Protein AF-A0A930NJI9-F1 (afdb_monomer)

Mean predicted aligned error: 5.61 Å

Radius of gyration: 16.98 Å; Cα contacts (8 Å, |Δi|>4): 362; chains: 1; bounding box: 61×33×39 Å

pLDDT: mean 91.25, std 14.35, range [34.34, 98.75]

Solvent-accessible surface area (backbone atoms only — not comparable to full-atom values): 9474 Å² total; per-residue (Å²): 140,80,85,82,74,79,74,77,81,65,82,70,75,70,36,72,40,97,66,82,83,39,71,56,82,71,53,63,62,61,70,22,44,32,29,73,63,14,30,43,39,19,33,44,34,50,68,69,49,49,52,44,23,66,75,67,59,35,76,78,56,46,80,50,44,63,36,28,40,41,62,73,60,30,66,77,47,66,26,41,32,33,41,34,36,23,42,74,61,51,70,58,59,40,53,77,41,31,25,28,79,70,55,67,66,50,39,74,48,74,41,89,59,52,38,60,90,77,47,89,76,68,52,36,50,61,18,19,38,41,35,82,43,67,34,86,90,76,71,44,76,50,65,27,47,23,19,6,58,25,47,30,36,50,55,50,40,74,32,53,64,36,32,26,79,74,49,79,41,83,129

Secondary structure (DSSP, 8-state):
---------------B-SS----SEEEEETTEEEETTEEEEEEEE-HHHHHHHHHHSSPPP-SS-EEBS-HHHHTTSSEEEEEEEEPTTHHHHHHHTEEE-S-HHHHHHH----BGGGS-S-HHHH-EEEEEEE-TTT--EEEEEE-TTSHHHHHHHHHEEEEEEEEEE--

Foldseek 3Di:
DDDPDDPPPDPPDFLEDADDDQAAWDDDQFLWTHGPQAIKKKAFDAPVQVVVCRVPVAGAFDQFAKIDSDQLQRLVDAHWMKMFGFHPCLLVVQLVQEAECPDVSCCVRRNDHHHPVVDDDRCLAGHWYWYWDARPVPRDITTMTTNRGHDSSVSRSVGGNHMYGPDGGDD

Nearest PDB structures (foldseek):
  7rt7-assembly6_K  TM=8.481E-01  e=5.005E-14  Pseudomonas aeruginosa UCBPP-PA14
  7rt7-assembly5_I  TM=8.266E-01  e=6.887E-14  Pseudomonas aeruginosa UCBPP-PA14
  4g0b-assembly2_B  TM=3.538E-01  e=9.636E+00  Coffea canephora

Sequence (171 aa):
MDLWRGGNIANKASKLVDNLDLGQFVNKIGDYEVYENGEVFYRTMSKEHYEELLKTGRMIGTGETTTSPTRAFSESYEGYLVQFKMKRGTIDELKLIGVTDGNPLVKRLFGKMPMNSEVAGNWSKSKARFKVETLRTTNSKQVNIALGQGEALNIFNNNIIEYQLIKIIKK

Structure (mmCIF, N/CA/C/O backbone):
data_AF-A0A930NJI9-F1
#
_entry.id   AF-A0A930NJI9-F1
#
loop_
_atom_site.group_PDB
_atom_site.id
_atom_site.type_symbol
_atom_site.label_atom_id
_atom_site.label_alt_id
_atom_site.label_comp_id
_atom_site.label_asym_id
_atom_site.label_entity_id
_atom_site.label_seq_id
_atom_site.pdbx_PDB_ins_code
_atom_site.Cartn_x
_atom_site.Cartn_y
_atom_site.Cartn_z
_atom_site.occupancy
_atom_site.B_iso_or_equiv
_atom_site.auth_seq_id
_atom_site.auth_comp_id
_atom_site.auth_asym_id
_atom_site.auth_atom_id
_atom_site.pdbx_PDB_model_num
ATOM 1 N N . MET A 1 1 ? -43.723 14.216 -18.157 1.00 39.09 1 MET A N 1
ATOM 2 C CA . MET A 1 1 ? -42.640 13.551 -18.909 1.00 39.09 1 MET A CA 1
ATOM 3 C C . MET A 1 1 ? -41.458 14.506 -18.826 1.00 39.09 1 MET A C 1
ATOM 5 O O . MET A 1 1 ? -41.599 15.613 -19.310 1.00 39.09 1 MET A O 1
ATOM 9 N N . ASP A 1 2 ? -40.382 14.285 -18.078 1.00 38.66 2 ASP A N 1
ATOM 10 C CA . ASP A 1 2 ? -39.854 13.067 -17.476 1.00 38.66 2 ASP A CA 1
ATOM 11 C C . ASP A 1 2 ? -39.237 13.338 -16.099 1.00 38.66 2 ASP A C 1
ATOM 13 O O . ASP A 1 2 ? -38.558 14.337 -15.869 1.00 38.66 2 ASP A O 1
ATOM 17 N N . LEU A 1 3 ? -39.499 12.398 -15.193 1.00 38.53 3 LEU A N 1
ATOM 18 C CA . LEU A 1 3 ? -38.896 12.256 -13.875 1.00 38.53 3 LEU A CA 1
ATOM 19 C C . LEU A 1 3 ? -37.432 11.835 -14.049 1.00 38.53 3 LEU A C 1
ATOM 21 O O . LEU A 1 3 ? -37.159 10.671 -14.352 1.00 38.53 3 LEU A O 1
ATOM 25 N N . TRP A 1 4 ? -36.481 12.746 -13.829 1.00 40.41 4 TRP A N 1
ATOM 26 C CA . TRP A 1 4 ? -35.085 12.339 -13.681 1.00 40.41 4 TRP A CA 1
ATOM 27 C C . TRP A 1 4 ? -34.892 11.720 -12.299 1.00 40.41 4 TRP A C 1
ATOM 29 O O . TRP A 1 4 ? -34.968 12.372 -11.258 1.00 40.41 4 TRP A O 1
ATOM 39 N N . ARG A 1 5 ? -34.737 10.399 -12.337 1.00 40.62 5 ARG A N 1
ATOM 40 C CA . ARG A 1 5 ? -34.603 9.485 -11.212 1.00 40.62 5 ARG A CA 1
ATOM 41 C C . ARG A 1 5 ? -33.431 9.913 -10.338 1.00 40.62 5 ARG A C 1
ATOM 43 O O . ARG A 1 5 ? -32.281 9.845 -10.765 1.00 40.62 5 ARG A O 1
ATOM 50 N N . GLY A 1 6 ? -33.739 10.275 -9.094 1.00 37.38 6 GLY A N 1
ATOM 51 C CA . GLY A 1 6 ? -32.783 10.209 -8.000 1.00 37.38 6 GLY A CA 1
ATOM 52 C C . GLY A 1 6 ? -32.188 8.807 -7.976 1.00 37.38 6 GLY A C 1
ATOM 53 O O . GLY A 1 6 ? -32.856 7.839 -7.611 1.00 37.38 6 GLY A O 1
ATOM 54 N N . GLY A 1 7 ? -30.947 8.688 -8.443 1.00 34.34 7 GLY A N 1
ATOM 55 C CA . GLY A 1 7 ? -30.157 7.491 -8.240 1.00 34.34 7 GLY A CA 1
ATOM 56 C C . GLY A 1 7 ? -29.985 7.334 -6.741 1.00 34.34 7 GLY A C 1
ATOM 57 O O . GLY A 1 7 ? -29.301 8.142 -6.118 1.00 34.34 7 GLY A O 1
ATOM 58 N N . ASN A 1 8 ? -30.656 6.333 -6.174 1.00 39.03 8 ASN A N 1
ATOM 59 C CA . ASN A 1 8 ? -30.438 5.868 -4.816 1.00 39.03 8 ASN A CA 1
ATOM 60 C C . ASN A 1 8 ? -28.928 5.785 -4.568 1.00 39.03 8 ASN A C 1
ATOM 62 O O . ASN A 1 8 ? -28.265 4.874 -5.067 1.00 39.03 8 ASN A O 1
ATOM 66 N N . ILE A 1 9 ? -28.391 6.720 -3.782 1.00 49.69 9 ILE A N 1
ATOM 67 C CA . ILE A 1 9 ? -27.126 6.524 -3.082 1.00 49.69 9 ILE A CA 1
ATOM 68 C C . ILE A 1 9 ? -27.460 5.484 -2.019 1.00 49.69 9 ILE A C 1
ATOM 70 O O . ILE A 1 9 ? -27.776 5.802 -0.877 1.00 49.69 9 ILE A O 1
ATOM 74 N N . ALA A 1 10 ? -27.523 4.225 -2.453 1.00 44.25 10 ALA A N 1
ATOM 75 C CA . ALA A 1 10 ? -27.604 3.092 -1.563 1.00 44.25 10 ALA A CA 1
ATOM 76 C C . ALA A 1 10 ? -26.487 3.279 -0.538 1.00 44.25 10 ALA A C 1
ATOM 78 O O . ALA A 1 10 ? -25.342 3.502 -0.938 1.00 44.25 10 ALA A O 1
ATOM 79 N N . ASN A 1 11 ? -26.844 3.246 0.748 1.00 46.09 11 ASN A N 1
ATOM 80 C CA . ASN A 1 11 ? -25.919 3.159 1.872 1.00 46.09 11 ASN A CA 1
ATOM 81 C C . ASN A 1 11 ? -24.818 2.158 1.514 1.00 46.09 11 ASN A C 1
ATOM 83 O O . ASN A 1 11 ? -25.005 0.947 1.637 1.00 46.09 11 ASN A O 1
ATOM 87 N N . LYS A 1 12 ? -23.683 2.649 1.009 1.00 56.94 12 LYS A N 1
ATOM 88 C CA . LYS A 1 12 ? -22.513 1.811 0.805 1.00 56.94 12 LYS A CA 1
ATOM 89 C C . LYS A 1 12 ? -22.075 1.479 2.216 1.00 56.94 12 LYS A C 1
ATOM 91 O O . LYS A 1 12 ? -21.663 2.379 2.945 1.00 56.94 12 LYS A O 1
ATOM 96 N N . ALA A 1 13 ? -22.270 0.225 2.613 1.00 70.38 13 ALA A N 1
ATOM 97 C CA . ALA A 1 13 ? -21.823 -0.250 3.907 1.00 70.38 13 ALA A CA 1
ATOM 98 C C . ALA A 1 13 ? -20.367 0.190 4.101 1.00 70.38 13 ALA A C 1
ATOM 100 O O . ALA A 1 13 ? -19.550 0.082 3.177 1.00 70.38 13 ALA A O 1
ATOM 101 N N . SER A 1 14 ? -20.089 0.765 5.269 1.00 85.50 14 SER A N 1
ATOM 102 C CA . SER A 1 14 ? -18.738 1.172 5.629 1.00 85.50 14 SER A CA 1
ATOM 103 C C . SER A 1 14 ? -17.798 -0.016 5.446 1.00 85.50 14 SER A C 1
ATOM 105 O O . SER A 1 14 ? -18.130 -1.136 5.824 1.00 85.50 14 SER A O 1
ATOM 107 N N . LYS A 1 15 ? -16.625 0.234 4.866 1.00 94.00 15 LYS A N 1
ATOM 108 C CA . LYS A 1 15 ? -15.556 -0.766 4.762 1.00 94.00 15 LYS A CA 1
ATOM 109 C C . LYS A 1 15 ? -14.683 -0.810 6.024 1.00 94.00 15 LYS A C 1
ATOM 111 O O . LYS A 1 15 ? -13.731 -1.584 6.067 1.00 94.00 15 LYS A O 1
ATOM 116 N N . LEU A 1 16 ? -14.969 0.040 7.017 1.00 96.81 16 LEU A N 1
ATOM 117 C CA . LEU A 1 16 ? -14.301 0.019 8.315 1.00 96.81 16 LEU A CA 1
ATOM 118 C C . LEU A 1 16 ? -14.776 -1.190 9.124 1.00 96.81 16 LEU A C 1
ATOM 120 O O . LEU A 1 16 ? -15.978 -1.360 9.317 1.00 96.81 16 LEU A O 1
ATOM 124 N N . VAL A 1 17 ? -13.828 -1.955 9.656 1.00 97.06 17 VAL A N 1
ATOM 125 C CA . VAL A 1 17 ? -14.080 -3.071 10.572 1.00 97.06 17 VAL A CA 1
ATOM 126 C C . VAL A 1 17 ? -13.201 -2.961 11.814 1.00 97.06 17 VAL A C 1
ATOM 128 O O . VAL A 1 17 ? -12.116 -2.373 11.766 1.00 97.06 17 VAL A O 1
ATOM 131 N N . ASP A 1 18 ? -13.649 -3.561 12.917 1.00 95.12 18 ASP A N 1
ATOM 132 C CA . ASP A 1 18 ? -12.868 -3.611 14.157 1.00 95.12 18 ASP A CA 1
ATOM 133 C C . ASP A 1 18 ? -11.645 -4.518 14.025 1.00 95.12 18 ASP A C 1
ATOM 135 O O . ASP A 1 18 ? -10.611 -4.219 14.613 1.00 95.12 18 ASP A O 1
ATOM 139 N N . ASN A 1 19 ? -11.750 -5.599 13.241 1.00 94.69 19 ASN A N 1
ATOM 140 C CA . ASN A 1 19 ? -10.672 -6.539 12.935 1.00 94.69 19 ASN A CA 1
ATOM 141 C C . ASN A 1 19 ? -10.824 -7.079 11.508 1.00 94.69 19 ASN A C 1
ATOM 143 O O . ASN A 1 19 ? -11.937 -7.364 11.069 1.00 94.69 19 ASN A O 1
ATOM 147 N N . LEU A 1 20 ? -9.705 -7.247 10.799 1.00 96.31 20 LEU A N 1
ATOM 148 C CA . LEU A 1 20 ? -9.697 -7.822 9.452 1.00 96.31 20 LEU A CA 1
ATOM 149 C C . LEU A 1 20 ? -9.692 -9.353 9.518 1.00 96.31 20 LEU A C 1
ATOM 151 O O . LEU A 1 20 ? -8.767 -9.947 10.069 1.00 96.31 20 LEU A O 1
ATOM 155 N N . ASP A 1 21 ? -10.674 -9.994 8.884 1.00 96.44 21 ASP A N 1
ATOM 156 C CA . ASP A 1 21 ? -10.604 -11.427 8.590 1.00 96.44 21 ASP A CA 1
ATOM 157 C C . ASP A 1 21 ? -9.748 -11.657 7.339 1.00 96.44 21 ASP A C 1
ATOM 159 O O . ASP A 1 21 ? -10.194 -11.456 6.205 1.00 96.44 21 ASP A O 1
ATOM 163 N N . LEU A 1 22 ? -8.492 -12.043 7.544 1.00 96.25 22 LEU A N 1
ATOM 164 C CA . LEU A 1 22 ? -7.534 -12.277 6.466 1.00 96.25 22 LEU A CA 1
ATOM 165 C C . LEU A 1 22 ? -7.513 -13.742 5.994 1.00 96.25 22 LEU A C 1
ATOM 167 O O . LEU A 1 22 ? -7.047 -14.003 4.888 1.00 96.25 22 LEU A O 1
ATOM 171 N N . GLY A 1 23 ? -8.060 -14.686 6.765 1.00 96.94 23 GLY A N 1
ATOM 172 C CA . GLY A 1 23 ? -7.849 -16.119 6.538 1.00 96.94 23 GLY A CA 1
ATOM 173 C C . GLY A 1 23 ? -6.411 -16.559 6.845 1.00 96.94 23 GLY A C 1
ATOM 174 O O . GLY A 1 23 ? -5.688 -15.890 7.592 1.00 96.94 23 GLY A O 1
ATOM 175 N N . GLN A 1 24 ? -5.978 -17.696 6.294 1.00 97.88 24 GLN A N 1
ATOM 176 C CA . GLN A 1 24 ? -4.626 -18.206 6.549 1.00 97.88 24 GLN A CA 1
ATOM 177 C C . GLN A 1 24 ? -3.560 -17.409 5.794 1.00 97.88 24 GLN A C 1
ATOM 179 O O . GLN A 1 24 ? -3.782 -16.914 4.688 1.00 97.88 24 GLN A O 1
ATOM 184 N N . PHE A 1 25 ? -2.375 -17.297 6.394 1.00 98.31 25 PHE A N 1
ATOM 185 C CA . PHE A 1 25 ? -1.207 -16.742 5.720 1.00 98.31 25 PHE A CA 1
ATOM 186 C C . PHE A 1 25 ? -0.787 -17.652 4.561 1.00 98.31 25 PHE A C 1
ATOM 188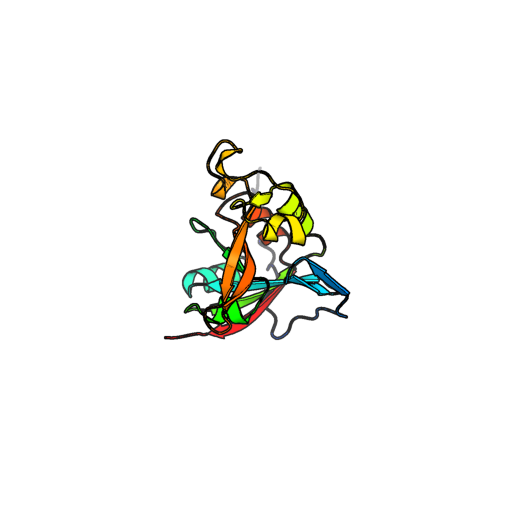 O O . PHE A 1 25 ? -0.676 -18.865 4.731 1.00 98.31 25 PHE A O 1
ATOM 195 N N . VAL A 1 26 ? -0.519 -17.060 3.398 1.00 98.12 26 VAL A N 1
ATOM 196 C CA . VAL A 1 26 ? -0.145 -17.789 2.182 1.00 98.12 26 VAL A CA 1
ATOM 197 C C . VAL A 1 26 ? 1.336 -17.597 1.883 1.00 98.12 26 VAL A C 1
ATOM 199 O O . VAL A 1 26 ? 2.094 -18.563 1.844 1.00 98.12 26 VAL A O 1
ATOM 202 N N . ASN A 1 27 ? 1.759 -16.356 1.639 1.00 98.12 27 ASN A N 1
ATOM 203 C CA . ASN A 1 27 ? 3.142 -16.015 1.313 1.00 98.12 27 ASN A CA 1
ATOM 204 C C . ASN A 1 27 ? 3.394 -14.501 1.446 1.00 98.12 27 ASN A C 1
ATOM 206 O O . ASN A 1 27 ? 2.572 -13.753 1.977 1.00 98.12 27 ASN A O 1
ATOM 210 N N . LYS A 1 28 ? 4.556 -14.049 0.959 1.00 97.94 28 LYS A N 1
ATOM 211 C CA . LYS A 1 28 ? 4.878 -12.629 0.801 1.00 97.94 28 LYS A CA 1
ATOM 212 C C . LYS A 1 28 ? 5.233 -12.285 -0.642 1.00 97.94 28 LYS A C 1
ATOM 214 O O . LYS A 1 28 ? 5.853 -13.093 -1.333 1.00 97.94 28 LYS A O 1
ATOM 219 N N . ILE A 1 29 ? 4.903 -11.062 -1.058 1.00 97.69 29 ILE A N 1
ATOM 220 C CA . ILE A 1 29 ? 5.412 -10.433 -2.286 1.00 97.69 29 ILE A CA 1
ATOM 221 C C . ILE A 1 29 ? 6.268 -9.234 -1.869 1.00 97.69 29 ILE A C 1
ATOM 223 O O . ILE A 1 29 ? 5.760 -8.206 -1.421 1.00 97.69 29 ILE A O 1
ATOM 227 N N . GLY A 1 30 ? 7.592 -9.383 -1.948 1.00 96.06 30 GLY A N 1
ATOM 228 C CA . GLY A 1 30 ? 8.487 -8.528 -1.169 1.00 96.06 30 GLY A CA 1
ATOM 229 C C . GLY A 1 30 ? 8.221 -8.728 0.323 1.00 96.06 30 GLY A C 1
ATOM 230 O O . GLY A 1 30 ? 8.253 -9.860 0.797 1.00 96.06 30 GLY A O 1
ATOM 231 N N . ASP A 1 31 ? 7.909 -7.647 1.035 1.00 97.19 31 ASP A N 1
ATOM 232 C CA . ASP A 1 31 ? 7.505 -7.705 2.446 1.00 97.19 31 ASP A CA 1
ATOM 233 C C . ASP A 1 31 ? 5.981 -7.651 2.645 1.00 97.19 31 ASP A C 1
ATOM 235 O O . ASP A 1 31 ? 5.520 -7.755 3.781 1.00 97.19 31 ASP A O 1
ATOM 239 N N . TYR A 1 32 ? 5.198 -7.483 1.570 1.00 98.38 32 TYR A N 1
ATOM 240 C CA . TYR A 1 32 ? 3.737 -7.447 1.647 1.00 98.38 32 TYR A CA 1
ATOM 241 C C . TYR A 1 32 ? 3.198 -8.838 1.961 1.00 98.38 32 TYR A C 1
ATOM 243 O O . TYR A 1 32 ? 3.545 -9.805 1.282 1.00 98.38 32 TYR A O 1
ATOM 251 N N . GLU A 1 33 ? 2.336 -8.930 2.967 1.00 98.56 33 GLU A N 1
ATOM 252 C CA . GLU A 1 33 ? 1.724 -10.188 3.382 1.00 98.56 33 GLU A CA 1
ATOM 253 C C . GLU A 1 33 ? 0.498 -10.503 2.527 1.00 98.56 33 GLU A C 1
ATOM 255 O O . GLU A 1 33 ? -0.376 -9.658 2.309 1.00 98.56 33 GLU A O 1
ATOM 260 N N . VAL A 1 34 ? 0.443 -11.745 2.054 1.00 98.44 34 VAL A N 1
ATOM 261 C CA . VAL A 1 34 ? -0.673 -12.290 1.289 1.00 98.44 34 VAL A CA 1
ATOM 262 C C . VAL A 1 34 ? -1.318 -13.383 2.120 1.00 98.44 34 VAL A C 1
ATOM 264 O O . VAL A 1 34 ? -0.659 -14.323 2.569 1.00 98.44 34 VAL A O 1
ATOM 267 N N . TYR A 1 35 ? -2.623 -13.263 2.284 1.00 98.50 35 TYR A N 1
ATOM 268 C CA . TYR A 1 35 ? -3.465 -14.219 2.972 1.00 98.50 35 TYR A CA 1
ATOM 269 C C . TYR A 1 35 ? -4.519 -14.780 2.012 1.00 98.50 35 TYR A C 1
ATOM 271 O O . TYR A 1 35 ? -4.688 -14.299 0.886 1.00 98.50 35 TYR A O 1
ATOM 279 N N . GLU A 1 36 ? -5.241 -15.810 2.444 1.00 97.50 36 GLU A N 1
ATOM 280 C CA . GLU A 1 36 ? -6.320 -16.427 1.667 1.00 97.50 36 GLU A CA 1
ATOM 281 C C . GLU A 1 36 ? -7.367 -15.402 1.217 1.00 97.50 36 GLU A C 1
ATOM 283 O O . GLU A 1 36 ? -7.741 -15.395 0.042 1.00 97.50 36 GLU A O 1
ATOM 288 N N . ASN A 1 37 ? -7.757 -14.488 2.111 1.00 97.44 37 ASN A N 1
ATOM 289 C CA . ASN A 1 37 ? -8.835 -13.527 1.872 1.00 97.44 37 ASN A CA 1
ATOM 290 C C . ASN A 1 37 ? -8.348 -12.140 1.428 1.00 97.44 37 ASN A C 1
ATOM 292 O O . ASN A 1 37 ? -9.169 -11.230 1.283 1.00 97.44 37 ASN A O 1
ATOM 296 N N . GLY A 1 38 ? -7.044 -11.937 1.208 1.00 97.69 38 GLY A N 1
ATOM 297 C CA . GLY A 1 38 ? -6.555 -10.659 0.693 1.00 97.69 38 GLY A CA 1
ATOM 298 C C . GLY A 1 38 ? -5.067 -10.384 0.863 1.00 97.69 38 GLY A C 1
ATOM 299 O O . GLY A 1 38 ? -4.308 -11.183 1.400 1.00 97.69 38 GLY A O 1
ATOM 300 N N . GLU A 1 39 ? -4.663 -9.208 0.395 1.00 98.62 39 GLU A N 1
ATOM 301 C CA . GLU A 1 39 ? -3.308 -8.663 0.536 1.00 98.62 39 GLU A CA 1
ATOM 302 C C . GLU A 1 39 ? -3.315 -7.499 1.529 1.00 98.62 39 GLU A C 1
ATOM 304 O O . GLU A 1 39 ? -4.262 -6.707 1.552 1.00 98.62 39 GLU A O 1
ATOM 309 N N . VAL A 1 40 ? -2.268 -7.386 2.347 1.00 98.69 40 VAL A N 1
ATOM 310 C CA . VAL A 1 40 ? -2.206 -6.403 3.436 1.00 98.69 40 VAL A CA 1
ATOM 311 C C . VAL A 1 40 ? -1.346 -5.205 3.069 1.00 98.69 40 VAL A C 1
ATOM 313 O O . VAL A 1 40 ? -0.189 -5.343 2.681 1.00 98.69 40 VAL A O 1
ATOM 316 N N . PHE A 1 41 ? -1.901 -4.010 3.266 1.00 98.69 41 PHE A N 1
ATOM 317 C CA . PHE A 1 41 ? -1.195 -2.743 3.095 1.00 98.69 41 PHE A CA 1
ATOM 318 C C . PHE A 1 41 ? -1.360 -1.871 4.334 1.00 98.69 41 PHE A C 1
ATOM 320 O O . PHE A 1 41 ? -2.425 -1.842 4.947 1.00 98.69 41 PHE A O 1
ATOM 327 N N . TYR A 1 42 ? -0.333 -1.089 4.658 1.00 98.50 42 TYR A N 1
ATOM 328 C CA . TYR A 1 42 ? -0.383 -0.105 5.735 1.00 98.50 42 TYR A CA 1
ATOM 329 C C . TYR A 1 42 ? -0.174 1.307 5.204 1.00 98.50 42 TYR A C 1
ATOM 331 O O . TYR A 1 42 ? 0.623 1.541 4.290 1.00 98.50 42 TYR A O 1
ATOM 339 N N . ARG A 1 43 ? -0.867 2.268 5.813 1.00 97.25 43 ARG A N 1
ATOM 340 C CA . ARG A 1 43 ? -0.631 3.692 5.578 1.00 97.25 43 ARG A CA 1
ATOM 341 C C . ARG A 1 43 ? -1.046 4.507 6.789 1.00 97.25 43 ARG A C 1
ATOM 343 O O . ARG A 1 43 ? -2.149 4.344 7.300 1.00 97.25 43 ARG A O 1
ATOM 350 N N . THR A 1 44 ? -0.190 5.443 7.171 1.00 97.00 44 THR A N 1
ATOM 351 C CA . THR A 1 44 ? -0.575 6.537 8.063 1.00 97.00 44 THR A CA 1
ATOM 352 C C . THR A 1 44 ? -1.034 7.726 7.227 1.00 97.00 44 THR A C 1
ATOM 354 O O . THR A 1 44 ? -0.391 8.077 6.234 1.00 97.00 44 THR A O 1
ATOM 357 N N . MET A 1 45 ? -2.165 8.323 7.593 1.00 96.25 45 MET A N 1
ATOM 358 C CA . MET A 1 45 ? -2.766 9.455 6.881 1.00 96.25 45 MET A CA 1
ATOM 359 C C . MET A 1 45 ? -3.238 10.548 7.846 1.00 96.25 45 MET A C 1
ATOM 361 O O . MET A 1 45 ? -3.390 10.299 9.041 1.00 96.25 45 MET A O 1
ATOM 365 N N . SER A 1 46 ? -3.461 11.765 7.340 1.00 95.88 46 SER A N 1
ATOM 366 C CA . SER A 1 46 ? -3.991 12.861 8.160 1.00 95.88 46 SER A CA 1
ATOM 367 C C . SER A 1 46 ? -5.421 12.569 8.626 1.00 95.88 46 SER A C 1
ATOM 369 O O . SER A 1 46 ? -6.089 11.676 8.096 1.00 95.88 46 SER A O 1
ATOM 371 N N . LYS A 1 47 ? -5.904 13.341 9.605 1.00 96.19 47 LYS A N 1
ATOM 372 C CA . LYS A 1 47 ? -7.286 13.235 10.088 1.00 96.19 47 LYS A CA 1
ATOM 373 C C . LYS A 1 47 ? -8.287 13.428 8.951 1.00 96.19 47 LYS A C 1
ATOM 375 O O . LYS A 1 47 ? -9.195 12.625 8.792 1.00 96.19 47 LYS A O 1
ATOM 380 N N . GLU A 1 48 ? -8.070 14.447 8.131 1.00 95.88 48 GLU A N 1
ATOM 381 C CA . GLU A 1 48 ? -8.944 14.827 7.021 1.00 95.88 48 GLU A CA 1
ATOM 382 C C . GLU A 1 48 ? -9.008 13.707 5.976 1.00 95.88 48 GLU A C 1
ATOM 384 O O . GLU A 1 48 ? -10.079 13.356 5.492 1.00 95.88 48 GLU A O 1
ATOM 389 N N . HIS A 1 49 ? -7.864 13.087 5.667 1.00 96.12 49 HIS A N 1
ATOM 390 C CA . HIS A 1 49 ? -7.810 11.962 4.733 1.00 96.12 49 HIS A CA 1
ATOM 391 C C . HIS A 1 49 ? -8.492 10.711 5.292 1.00 96.12 49 HIS A C 1
ATOM 393 O O . HIS A 1 49 ? -9.122 9.970 4.537 1.00 96.12 49 HIS A O 1
ATOM 399 N N . TYR A 1 50 ? -8.367 10.469 6.598 1.00 97.00 50 TYR A N 1
ATOM 400 C CA . TYR A 1 50 ? -9.049 9.362 7.257 1.00 97.00 50 TYR A CA 1
ATOM 401 C C . TYR A 1 50 ? -10.567 9.574 7.280 1.00 97.00 50 TYR A C 1
ATOM 403 O O . TYR A 1 50 ? -11.317 8.664 6.942 1.00 97.00 50 TYR A O 1
ATOM 411 N N . GLU A 1 51 ? -11.036 10.781 7.596 1.00 96.25 51 GLU A N 1
ATOM 412 C CA . GLU A 1 51 ? -12.460 11.126 7.542 1.00 96.25 51 GLU A CA 1
ATOM 413 C C . GLU A 1 51 ? -13.033 10.981 6.127 1.00 96.25 51 GLU A C 1
ATOM 415 O O . GLU A 1 51 ? -14.153 10.499 5.962 1.00 96.25 51 GLU A O 1
ATOM 420 N N . GLU A 1 52 ? -12.267 11.340 5.099 1.00 95.50 52 GLU A N 1
ATOM 421 C CA . GLU A 1 52 ? -12.677 11.144 3.708 1.00 95.50 52 GLU A CA 1
ATOM 422 C C . GLU A 1 52 ? -12.737 9.659 3.323 1.00 95.50 52 GLU A C 1
ATOM 424 O O . GLU A 1 52 ? -13.679 9.224 2.652 1.00 95.50 52 GLU A O 1
ATOM 429 N N . LEU A 1 53 ? -11.787 8.852 3.810 1.00 96.31 53 LEU A N 1
ATOM 430 C CA . LEU A 1 53 ? -11.827 7.398 3.668 1.00 96.31 53 LEU A CA 1
ATOM 431 C C . LEU A 1 53 ? -13.081 6.814 4.331 1.00 96.31 53 LEU A C 1
ATOM 433 O O . LEU A 1 53 ? -13.745 5.986 3.714 1.00 96.31 53 LEU A O 1
ATOM 437 N N . LEU A 1 54 ? -13.450 7.271 5.533 1.00 95.75 54 LEU A N 1
ATOM 438 C CA . LEU A 1 54 ? -14.677 6.842 6.215 1.00 95.75 54 LEU A CA 1
ATOM 439 C C . LEU A 1 54 ? -15.941 7.185 5.424 1.00 95.75 54 LEU A C 1
ATOM 441 O O . LEU A 1 54 ? -16.853 6.365 5.344 1.00 95.75 54 LEU A O 1
ATOM 445 N N . LYS A 1 55 ? -15.994 8.380 4.827 1.00 94.38 55 LYS A N 1
ATOM 446 C CA . LYS A 1 55 ? -17.158 8.847 4.059 1.00 94.38 55 LYS A CA 1
ATOM 447 C C . LYS A 1 55 ? -17.316 8.118 2.729 1.00 94.38 55 LYS A C 1
ATOM 449 O O . LYS A 1 55 ? -18.436 7.835 2.313 1.00 94.38 55 LYS A O 1
ATOM 454 N N . THR A 1 56 ? -16.211 7.847 2.039 1.00 94.88 56 THR A N 1
ATOM 455 C CA . THR A 1 56 ? -16.246 7.401 0.635 1.00 94.88 56 THR A CA 1
ATOM 456 C C . THR A 1 56 ? -15.840 5.945 0.433 1.00 94.88 56 THR A C 1
ATOM 458 O O . THR A 1 56 ? -16.096 5.367 -0.629 1.00 94.88 56 THR A O 1
ATOM 461 N N . GLY A 1 57 ? -15.171 5.343 1.418 1.00 95.81 57 GLY A N 1
ATOM 462 C CA . GLY A 1 57 ? -14.477 4.066 1.275 1.00 95.81 57 GLY A CA 1
ATOM 463 C C . GLY A 1 57 ? -13.304 4.126 0.289 1.00 95.81 57 GLY A C 1
ATOM 464 O O . GLY A 1 57 ? -12.922 3.084 -0.254 1.00 95.81 57 GLY A O 1
ATOM 465 N N . ARG A 1 58 ? -12.782 5.327 -0.005 1.00 95.88 58 ARG A N 1
ATOM 466 C CA . ARG A 1 58 ? -11.687 5.580 -0.951 1.00 95.88 58 ARG A CA 1
ATOM 467 C C . ARG A 1 58 ? -10.653 6.516 -0.327 1.00 95.88 58 ARG A C 1
ATOM 469 O O . ARG A 1 58 ? -10.992 7.510 0.300 1.00 95.88 58 ARG A O 1
ATOM 476 N N . MET A 1 59 ? -9.376 6.224 -0.538 1.00 94.56 59 MET A N 1
ATOM 477 C CA . MET A 1 59 ? -8.296 7.144 -0.200 1.00 94.56 59 MET A CA 1
ATOM 478 C C . MET A 1 59 ? -8.218 8.282 -1.214 1.00 94.56 59 MET A C 1
ATOM 480 O O . MET A 1 59 ? -8.274 8.053 -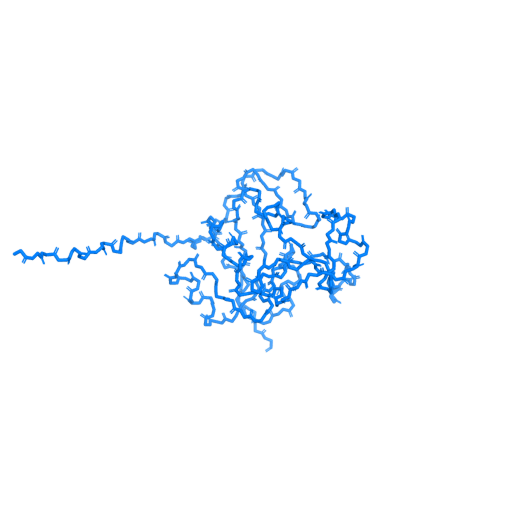2.427 1.00 94.56 59 MET A O 1
ATOM 484 N N . ILE A 1 60 ? -7.979 9.491 -0.717 1.00 93.06 60 ILE A N 1
ATOM 485 C CA . ILE A 1 60 ? -7.594 10.629 -1.550 1.00 93.06 60 ILE A CA 1
ATOM 486 C C . ILE A 1 60 ? -6.083 10.672 -1.772 1.00 93.06 60 ILE A C 1
ATOM 488 O O . ILE A 1 60 ? -5.283 10.331 -0.895 1.00 93.06 60 ILE A O 1
ATOM 492 N N . GLY A 1 61 ? -5.703 11.077 -2.982 1.00 83.94 61 GLY A N 1
ATOM 493 C CA . GLY A 1 61 ? -4.317 11.123 -3.420 1.00 83.94 61 GLY A CA 1
ATOM 494 C C . GLY A 1 61 ? -3.673 12.489 -3.230 1.00 83.94 61 GLY A C 1
ATOM 495 O O . GLY A 1 61 ? -4.195 13.502 -3.690 1.00 83.94 61 GLY A O 1
ATOM 496 N N . THR A 1 62 ? -2.472 12.516 -2.665 1.00 83.75 62 THR A N 1
ATOM 497 C CA . THR A 1 62 ? -1.518 13.633 -2.754 1.00 83.75 62 THR A CA 1
ATOM 498 C C . THR A 1 62 ? -0.387 13.291 -3.727 1.00 83.75 62 THR A C 1
ATOM 500 O O . THR A 1 62 ? -0.432 12.247 -4.369 1.00 83.75 62 THR A O 1
ATOM 503 N N . GLY A 1 63 ? 0.630 14.153 -3.854 1.00 82.31 63 GLY A N 1
ATOM 504 C CA . GLY A 1 63 ? 1.713 14.000 -4.836 1.00 82.31 63 GLY A CA 1
ATOM 505 C C . GLY A 1 63 ? 2.271 12.574 -4.976 1.00 82.31 63 GLY A C 1
ATOM 506 O O . GLY A 1 63 ? 2.304 12.061 -6.089 1.00 82.31 63 GLY A O 1
ATOM 507 N N . GLU A 1 64 ? 2.641 11.908 -3.872 1.00 81.81 64 GLU A N 1
ATOM 508 C CA . GLU A 1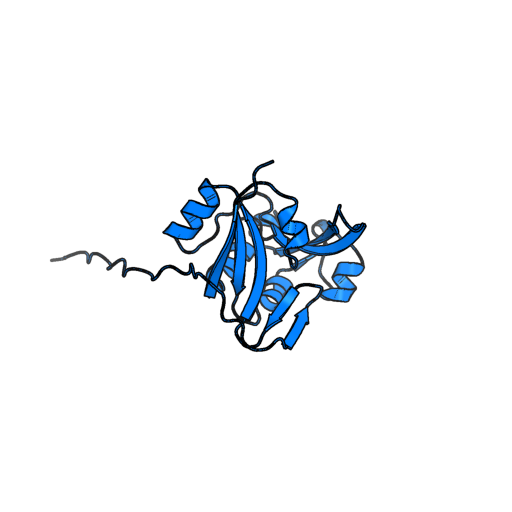 64 ? 3.167 10.528 -3.926 1.00 81.81 64 GLU A CA 1
ATOM 509 C C . GLU A 1 64 ? 2.214 9.446 -3.390 1.00 81.81 64 GLU A C 1
ATOM 511 O O . GLU A 1 64 ? 2.263 8.326 -3.884 1.00 81.81 64 GLU A O 1
ATOM 516 N N . THR A 1 65 ? 1.348 9.743 -2.412 1.00 91.44 65 THR A N 1
ATOM 517 C CA . THR A 1 65 ? 0.453 8.773 -1.729 1.00 91.44 65 THR A CA 1
ATOM 518 C C . THR A 1 65 ? 1.058 7.376 -1.549 1.00 91.44 65 THR A C 1
ATOM 520 O O . THR A 1 65 ? 0.732 6.429 -2.262 1.00 91.44 65 THR A O 1
ATOM 523 N N . THR A 1 66 ? 1.949 7.237 -0.574 1.00 94.56 66 THR A N 1
ATOM 524 C CA . THR A 1 66 ? 2.693 5.992 -0.349 1.00 94.56 66 THR A CA 1
ATOM 525 C C . THR A 1 66 ? 1.993 5.015 0.591 1.00 94.56 66 THR A C 1
ATOM 527 O O . THR A 1 66 ? 1.425 5.407 1.613 1.00 94.56 66 THR A O 1
ATOM 530 N N . THR A 1 67 ? 2.072 3.732 0.258 1.00 97.31 67 THR A N 1
ATOM 531 C CA . THR A 1 67 ? 1.690 2.608 1.119 1.00 97.31 67 THR A CA 1
ATOM 532 C C . THR A 1 67 ? 2.922 1.786 1.481 1.00 97.31 67 THR A C 1
ATOM 534 O O . THR A 1 67 ? 3.934 1.820 0.778 1.00 97.31 67 THR A O 1
ATOM 537 N N . SER A 1 68 ? 2.836 1.054 2.584 1.00 97.38 68 SER A N 1
ATOM 538 C CA . SER A 1 68 ? 3.921 0.244 3.128 1.00 97.38 68 SER A CA 1
ATOM 539 C C . SER A 1 68 ? 3.496 -1.219 3.275 1.00 97.38 68 SER A C 1
ATOM 541 O O . SER A 1 68 ? 2.348 -1.465 3.659 1.00 97.38 68 SER A O 1
ATOM 543 N N . PRO A 1 69 ? 4.415 -2.177 3.060 1.00 97.56 69 PRO A N 1
ATOM 544 C CA . PRO A 1 69 ? 4.202 -3.577 3.419 1.00 97.56 69 PRO A CA 1
ATOM 545 C C . PRO A 1 69 ? 4.128 -3.807 4.928 1.00 97.56 69 PRO A C 1
ATOM 547 O O . PRO A 1 69 ? 3.452 -4.722 5.381 1.00 97.56 69 PRO A O 1
ATOM 550 N N . THR A 1 70 ? 4.811 -2.980 5.725 1.00 96.56 70 THR A N 1
ATOM 551 C CA . THR A 1 70 ? 4.911 -3.182 7.173 1.00 96.56 70 THR A CA 1
ATOM 552 C C . THR A 1 70 ? 4.214 -2.083 7.963 1.00 96.56 70 THR A C 1
ATOM 554 O O . THR A 1 70 ? 4.254 -0.888 7.622 1.00 96.56 70 THR A O 1
ATOM 557 N N . ARG A 1 71 ? 3.626 -2.496 9.089 1.00 95.38 71 ARG A N 1
ATOM 558 C CA . ARG A 1 71 ? 3.096 -1.602 10.119 1.00 95.38 71 ARG A CA 1
ATOM 559 C C . ARG A 1 71 ? 4.195 -0.700 10.686 1.00 95.38 71 ARG A C 1
ATOM 561 O O . ARG A 1 71 ? 4.003 0.509 10.764 1.00 95.38 71 ARG A O 1
ATOM 568 N N . ALA A 1 72 ? 5.351 -1.278 11.018 1.00 94.00 72 ALA A N 1
ATOM 569 C CA . ALA A 1 72 ? 6.464 -0.588 11.671 1.00 94.00 72 ALA A CA 1
ATOM 570 C C . ALA A 1 72 ? 6.975 0.630 10.879 1.00 94.00 72 ALA A C 1
ATOM 572 O O . ALA A 1 72 ? 7.257 1.672 11.467 1.00 94.00 72 ALA A O 1
ATOM 573 N N . PHE A 1 73 ? 7.041 0.546 9.544 1.00 93.94 73 PHE A N 1
ATOM 574 C CA . PHE A 1 73 ? 7.381 1.712 8.726 1.00 93.94 73 PHE A CA 1
ATOM 575 C C . PHE A 1 73 ? 6.325 2.818 8.828 1.00 93.94 73 PHE A C 1
ATOM 577 O O . PHE A 1 73 ? 6.659 3.988 9.020 1.00 93.94 73 PHE A O 1
ATOM 584 N N . SER A 1 74 ? 5.045 2.450 8.735 1.00 94.50 74 SER A N 1
ATOM 585 C CA . SER A 1 74 ? 3.934 3.406 8.781 1.00 94.50 74 SER A CA 1
ATOM 586 C C . SER A 1 74 ? 3.805 4.071 10.156 1.00 94.50 74 SER A C 1
ATOM 588 O O . SER A 1 74 ? 3.462 5.248 10.243 1.00 94.50 74 SER A O 1
ATOM 590 N N . GLU A 1 75 ? 4.168 3.369 11.232 1.00 94.38 75 GLU A N 1
ATOM 591 C CA . GLU A 1 75 ? 4.201 3.911 12.597 1.00 94.38 75 GLU A CA 1
ATOM 592 C C . GLU A 1 75 ? 5.212 5.048 12.794 1.00 94.38 75 GLU A C 1
ATOM 594 O O . GLU A 1 75 ? 5.115 5.794 13.767 1.00 94.38 75 GLU A O 1
ATOM 599 N N . SER A 1 76 ? 6.163 5.221 11.872 1.00 91.75 76 SER A N 1
ATOM 600 C CA . SER A 1 76 ? 7.114 6.335 11.926 1.00 91.75 76 SER A CA 1
ATOM 601 C C . SER A 1 76 ? 6.512 7.689 11.527 1.00 91.75 76 SER A C 1
ATOM 603 O O . SER A 1 76 ? 7.193 8.708 11.665 1.00 91.75 76 SER A O 1
ATOM 605 N N . TYR A 1 77 ? 5.251 7.734 11.091 1.00 92.50 77 TYR A N 1
ATOM 606 C CA . TYR A 1 77 ? 4.530 8.952 10.715 1.00 92.50 77 TYR A CA 1
ATOM 607 C C . TYR A 1 77 ? 3.458 9.304 11.750 1.00 92.50 77 TYR A C 1
ATOM 609 O O . TYR A 1 77 ? 2.901 8.429 12.408 1.00 92.50 77 TYR A O 1
ATOM 617 N N . GLU A 1 78 ? 3.170 10.595 11.889 1.00 95.62 78 GLU A N 1
ATOM 618 C CA . GLU A 1 78 ? 2.048 11.084 12.693 1.00 95.62 78 GLU A CA 1
ATOM 619 C C . GLU A 1 78 ? 0.733 10.959 11.909 1.00 95.62 78 GLU A C 1
ATOM 621 O O . GLU A 1 78 ? 0.718 11.149 10.691 1.00 95.62 78 GLU A O 1
ATOM 626 N N . GLY A 1 79 ? -0.365 10.640 12.599 1.00 97.12 79 GLY A N 1
ATOM 627 C CA . GLY A 1 79 ? -1.699 10.548 12.011 1.00 97.12 79 GLY A CA 1
ATOM 628 C C . GLY A 1 79 ? -2.428 9.242 12.325 1.00 97.12 79 GLY A C 1
ATOM 629 O O . GLY A 1 79 ? -2.188 8.586 13.337 1.00 97.12 79 GLY A O 1
ATOM 630 N N . TYR A 1 80 ? -3.355 8.873 11.447 1.00 98.00 80 TYR A N 1
ATOM 631 C CA . TYR A 1 80 ? -4.221 7.704 11.566 1.00 98.00 80 TYR A CA 1
ATOM 632 C C . TYR A 1 80 ? -3.587 6.544 10.813 1.00 98.00 80 TYR A C 1
ATOM 634 O O . TYR A 1 80 ? -3.529 6.562 9.582 1.00 98.00 80 TYR A O 1
ATOM 642 N N . LEU A 1 81 ? -3.086 5.552 11.550 1.00 98.31 81 LEU A N 1
ATOM 643 C CA . LEU A 1 81 ? -2.508 4.346 10.973 1.00 98.31 81 LEU A CA 1
ATOM 644 C C . LEU A 1 81 ? -3.617 3.363 10.614 1.00 98.31 81 LEU A C 1
ATOM 646 O O . LEU A 1 81 ? -4.295 2.837 11.495 1.00 98.31 81 LEU A O 1
ATOM 650 N N . VAL A 1 82 ? -3.749 3.083 9.324 1.00 98.44 82 VAL A N 1
ATOM 651 C CA . VAL A 1 82 ? -4.764 2.190 8.773 1.00 98.44 82 VAL A CA 1
ATOM 652 C C . VAL A 1 82 ? -4.098 0.960 8.165 1.00 98.44 82 VAL A C 1
ATOM 654 O O . VAL A 1 82 ? -3.080 1.071 7.473 1.00 98.44 82 VAL A O 1
ATOM 657 N N . GLN A 1 83 ? -4.685 -0.205 8.427 1.00 98.69 83 GLN A N 1
ATOM 658 C CA . GLN A 1 83 ? -4.400 -1.456 7.733 1.00 98.69 83 GLN A CA 1
ATOM 659 C C . GLN A 1 83 ? -5.519 -1.722 6.728 1.00 98.69 83 GLN A C 1
ATOM 661 O O . GLN A 1 83 ? -6.696 -1.655 7.076 1.00 98.69 83 GLN A O 1
ATOM 666 N N . PHE A 1 84 ? -5.156 -2.032 5.491 1.00 98.75 84 PHE A N 1
ATOM 667 C CA . PHE A 1 84 ? -6.086 -2.346 4.417 1.00 98.75 84 PHE A CA 1
ATOM 668 C C . PHE A 1 84 ? -6.005 -3.827 4.072 1.00 98.75 84 PHE A C 1
ATOM 670 O O . PHE A 1 84 ? -4.908 -4.354 3.879 1.00 98.75 84 PHE A O 1
ATOM 677 N N . LYS A 1 85 ? -7.171 -4.457 3.938 1.00 98.62 85 LYS A N 1
ATOM 678 C CA . LYS A 1 85 ? -7.347 -5.748 3.277 1.00 98.62 85 LYS A CA 1
ATOM 679 C C . LYS A 1 85 ? -7.763 -5.485 1.836 1.00 98.62 85 LYS A C 1
ATOM 681 O O . LYS A 1 85 ? -8.838 -4.941 1.566 1.00 98.62 85 LYS A O 1
ATOM 686 N N . MET A 1 86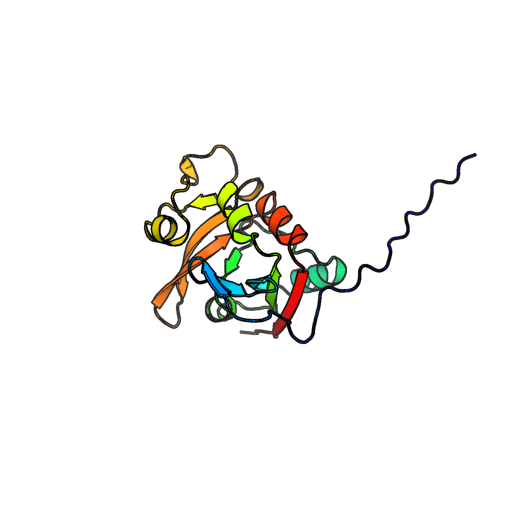 ? -6.896 -5.868 0.915 1.00 98.56 86 MET A N 1
ATOM 687 C CA . MET A 1 86 ? -7.075 -5.671 -0.518 1.00 98.56 86 MET A CA 1
ATOM 688 C C . MET A 1 86 ? -7.474 -6.978 -1.191 1.00 98.56 86 MET A C 1
ATOM 690 O O . MET A 1 86 ? -7.143 -8.059 -0.705 1.00 98.56 86 MET A O 1
ATOM 694 N N . LYS A 1 87 ? -8.139 -6.894 -2.345 1.00 98.56 87 LYS A N 1
ATOM 695 C CA . LYS A 1 87 ? -8.341 -8.058 -3.216 1.00 98.56 87 LYS A CA 1
ATOM 696 C C . LYS A 1 87 ? -7.001 -8.709 -3.557 1.00 98.56 87 LYS A C 1
ATOM 698 O O . LYS A 1 87 ? -6.016 -8.014 -3.808 1.00 98.56 87 LYS A O 1
ATOM 703 N N . ARG A 1 88 ? -6.976 -10.041 -3.611 1.00 97.56 88 ARG A N 1
ATOM 704 C CA . ARG A 1 88 ? -5.814 -10.779 -4.121 1.00 97.56 88 ARG A CA 1
ATOM 705 C C . ARG A 1 88 ? -5.524 -10.387 -5.571 1.00 97.56 88 ARG A C 1
ATOM 707 O O . ARG A 1 88 ? -6.457 -10.214 -6.350 1.00 97.56 88 ARG A O 1
ATOM 714 N N . GLY A 1 89 ? -4.244 -10.264 -5.907 1.00 97.94 89 GLY A N 1
ATOM 715 C CA . GLY A 1 89 ? -3.769 -9.784 -7.203 1.00 97.94 89 GLY A CA 1
ATOM 716 C C . GLY A 1 89 ? -3.580 -8.267 -7.274 1.00 97.94 89 GLY A C 1
ATOM 717 O O . GLY A 1 89 ? -3.133 -7.774 -8.306 1.00 97.94 89 GLY A O 1
ATOM 718 N N . THR A 1 90 ? -3.853 -7.509 -6.204 1.00 98.69 90 THR A N 1
ATOM 719 C CA . THR A 1 90 ? -3.686 -6.043 -6.217 1.00 98.69 90 THR A CA 1
ATOM 720 C C . THR A 1 90 ? -2.230 -5.647 -6.452 1.00 98.69 90 THR A C 1
ATOM 722 O O . THR A 1 90 ? -1.960 -4.748 -7.247 1.00 98.69 90 THR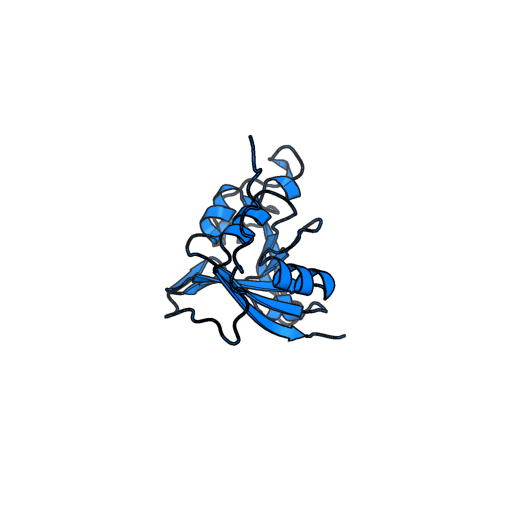 A O 1
ATOM 725 N N . ILE A 1 91 ? -1.274 -6.316 -5.803 1.00 98.62 91 ILE A N 1
ATOM 726 C CA . ILE A 1 91 ? 0.156 -6.063 -6.024 1.00 98.62 91 ILE A CA 1
ATOM 727 C C . ILE A 1 91 ? 0.545 -6.377 -7.473 1.00 98.62 91 ILE A C 1
ATOM 729 O O . ILE A 1 91 ? 1.312 -5.623 -8.071 1.00 98.62 91 ILE A O 1
ATOM 733 N N . ASP A 1 92 ? 0.002 -7.445 -8.058 1.00 98.31 92 ASP A N 1
ATOM 734 C CA . ASP A 1 92 ? 0.264 -7.801 -9.454 1.00 98.31 92 ASP A CA 1
ATOM 735 C C . ASP A 1 92 ? -0.326 -6.779 -10.434 1.00 98.31 92 ASP A C 1
ATOM 737 O O . ASP A 1 92 ? 0.379 -6.356 -11.349 1.00 98.31 92 ASP A O 1
ATOM 741 N N . GLU A 1 93 ? -1.544 -6.283 -10.203 1.00 98.50 93 GLU A N 1
ATOM 742 C CA . GLU A 1 93 ? -2.123 -5.180 -10.983 1.00 98.50 93 GLU A CA 1
ATOM 743 C C . GLU A 1 93 ? -1.259 -3.911 -10.904 1.00 98.50 93 GLU A C 1
ATOM 745 O O . GLU A 1 93 ? -0.976 -3.277 -11.922 1.00 98.50 93 GLU A O 1
ATOM 750 N N . LEU A 1 94 ? -0.764 -3.563 -9.712 1.00 98.56 94 LEU A N 1
ATOM 751 C CA . LEU A 1 94 ? 0.128 -2.414 -9.529 1.00 98.56 94 LEU A CA 1
ATOM 752 C C . LEU A 1 94 ? 1.487 -2.623 -10.215 1.00 98.56 94 LEU A C 1
ATOM 754 O O . LEU A 1 94 ? 2.050 -1.667 -10.750 1.00 98.56 94 LEU A O 1
ATOM 758 N N . LYS A 1 95 ? 2.009 -3.857 -10.251 1.00 97.88 95 LYS A N 1
ATOM 759 C CA . LYS A 1 95 ? 3.247 -4.199 -10.972 1.00 97.88 95 LYS A CA 1
ATOM 760 C C . LYS A 1 95 ? 3.116 -3.986 -12.480 1.00 97.88 95 LYS A C 1
ATOM 762 O O . LYS A 1 95 ? 4.090 -3.558 -13.095 1.00 97.88 95 LYS A O 1
ATOM 767 N N . LEU A 1 96 ? 1.944 -4.233 -13.076 1.00 97.50 96 LEU A N 1
ATOM 768 C CA . LEU A 1 96 ? 1.721 -4.043 -14.521 1.00 97.50 96 LEU A CA 1
ATOM 769 C C . LEU A 1 96 ? 1.919 -2.587 -14.965 1.00 97.50 96 LEU A C 1
ATOM 771 O O . LEU A 1 96 ? 2.392 -2.333 -16.072 1.00 97.50 96 LEU A O 1
ATOM 775 N N . ILE A 1 97 ? 1.610 -1.632 -14.087 1.00 97.12 97 ILE A N 1
ATOM 776 C CA . ILE A 1 97 ? 1.853 -0.198 -14.302 1.00 97.12 97 ILE A CA 1
ATOM 777 C C . ILE A 1 97 ? 3.054 0.318 -13.494 1.00 97.12 97 ILE A C 1
ATOM 779 O O . ILE A 1 97 ? 3.190 1.524 -13.268 1.00 97.12 97 ILE A O 1
ATOM 783 N N . GLY A 1 98 ? 3.905 -0.594 -13.024 1.00 97.25 98 GLY A N 1
ATOM 784 C CA . GLY A 1 98 ? 4.995 -0.318 -12.103 1.00 97.25 98 GLY A CA 1
ATOM 785 C C . GLY A 1 98 ? 6.155 0.436 -12.749 1.00 97.25 98 GLY A C 1
ATOM 786 O O . GLY A 1 98 ? 6.595 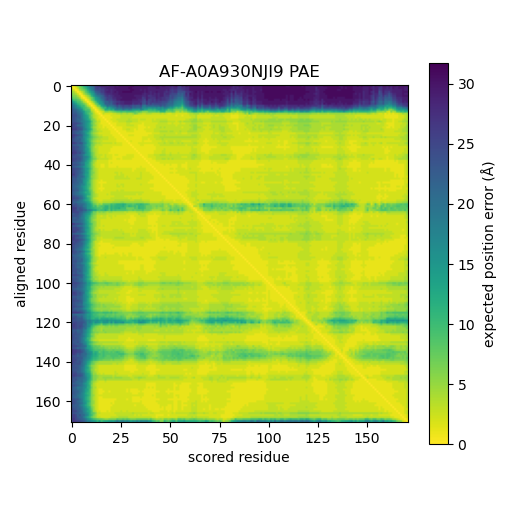0.109 -13.850 1.00 97.25 98 GLY A O 1
ATOM 787 N N . VAL A 1 99 ? 6.694 1.414 -12.027 1.00 97.31 99 VAL A N 1
ATOM 788 C CA . VAL A 1 99 ? 7.995 2.038 -12.294 1.00 97.31 99 VAL A CA 1
ATOM 789 C C . VAL A 1 99 ? 8.883 1.916 -11.064 1.00 97.31 99 VAL A C 1
ATOM 791 O O . VAL A 1 99 ? 8.393 1.861 -9.937 1.00 97.31 99 VAL A O 1
ATOM 794 N N . THR A 1 100 ? 10.197 1.899 -11.258 1.00 95.88 100 THR A N 1
ATOM 795 C CA . THR A 1 100 ? 11.173 1.774 -10.167 1.00 95.88 100 THR A CA 1
ATOM 796 C C . THR A 1 100 ? 12.023 3.035 -9.995 1.00 95.88 100 THR A C 1
ATOM 798 O O . THR A 1 100 ? 12.191 3.842 -10.912 1.00 95.88 100 THR A O 1
ATOM 801 N N . ASP A 1 101 ? 12.582 3.203 -8.796 1.00 89.12 101 ASP A N 1
ATOM 802 C CA . ASP A 1 101 ? 13.691 4.120 -8.513 1.00 89.12 101 ASP A CA 1
ATOM 803 C C . ASP A 1 101 ? 15.053 3.616 -9.035 1.00 89.12 101 ASP A C 1
ATOM 805 O O . ASP A 1 101 ? 16.057 4.310 -8.889 1.00 89.12 101 ASP A O 1
ATOM 809 N N . GLY A 1 102 ? 15.093 2.429 -9.651 1.00 92.12 102 GLY A N 1
ATOM 810 C CA . GLY A 1 102 ? 16.305 1.814 -10.185 1.00 92.12 102 GLY A CA 1
ATOM 811 C C . GLY A 1 102 ? 17.039 0.919 -9.195 1.00 92.12 102 GLY A C 1
ATOM 812 O O . GLY A 1 102 ? 18.059 0.324 -9.547 1.00 92.12 102 GLY A O 1
ATOM 813 N N . ASN A 1 103 ? 16.551 0.797 -7.959 1.00 95.31 103 ASN A N 1
ATOM 814 C CA . ASN A 1 103 ? 17.225 -0.010 -6.960 1.00 95.31 103 ASN A CA 1
ATOM 815 C C . ASN A 1 103 ? 17.139 -1.512 -7.314 1.00 95.31 103 ASN A C 1
ATOM 817 O O . ASN A 1 103 ? 16.036 -2.034 -7.513 1.00 95.31 103 ASN A O 1
ATOM 821 N N . PRO A 1 104 ? 18.263 -2.261 -7.322 1.00 95.62 104 PRO A N 1
ATOM 822 C CA . PRO A 1 104 ? 18.261 -3.694 -7.629 1.00 95.62 104 PRO A CA 1
ATOM 823 C C . PRO A 1 104 ? 17.348 -4.542 -6.732 1.00 95.62 104 PRO A C 1
ATOM 825 O O . PRO A 1 104 ? 16.930 -5.629 -7.139 1.00 95.62 104 PRO A O 1
ATOM 828 N N . LEU A 1 105 ? 17.032 -4.071 -5.520 1.00 96.56 105 LEU A N 1
ATOM 829 C CA . LEU A 1 105 ? 16.102 -4.749 -4.620 1.00 96.56 105 LEU A CA 1
ATOM 830 C C . LEU A 1 105 ? 14.680 -4.800 -5.194 1.00 96.56 105 LEU A C 1
ATOM 832 O O . LEU A 1 105 ? 14.023 -5.829 -5.065 1.00 96.56 105 LEU A O 1
ATOM 836 N N . VAL A 1 106 ? 14.233 -3.752 -5.897 1.00 97.31 106 VAL A N 1
ATOM 837 C CA . VAL A 1 106 ? 12.918 -3.747 -6.560 1.00 97.31 106 VAL A CA 1
ATOM 838 C C . VAL A 1 106 ? 12.862 -4.856 -7.604 1.00 97.31 106 VAL A C 1
ATOM 840 O O . VAL A 1 106 ? 11.948 -5.676 -7.573 1.00 97.31 106 VAL A O 1
ATOM 843 N N . LYS A 1 107 ? 13.894 -4.966 -8.454 1.00 96.56 107 LYS A N 1
ATOM 844 C CA . LYS A 1 107 ? 13.983 -6.037 -9.458 1.00 96.56 107 LYS A CA 1
ATOM 845 C C . LYS A 1 107 ? 13.945 -7.428 -8.827 1.00 96.56 107 LYS A C 1
ATOM 847 O O . LYS A 1 107 ? 13.306 -8.326 -9.366 1.00 96.56 107 LYS A O 1
ATOM 852 N N . ARG A 1 108 ? 14.640 -7.605 -7.701 1.00 97.00 108 ARG A N 1
ATOM 853 C CA . ARG A 1 108 ? 14.714 -8.884 -6.984 1.00 97.00 108 ARG A CA 1
ATOM 854 C C . ARG A 1 108 ? 13.363 -9.314 -6.415 1.00 97.00 108 ARG A C 1
ATOM 856 O O . ARG A 1 108 ? 13.057 -10.497 -6.460 1.00 97.00 108 ARG A O 1
ATOM 863 N N . LEU A 1 109 ? 12.595 -8.373 -5.869 1.00 96.81 109 LEU A N 1
ATOM 864 C CA . LEU A 1 109 ? 11.360 -8.671 -5.140 1.00 96.81 109 LEU A CA 1
ATOM 865 C C . LEU A 1 109 ? 10.098 -8.594 -6.013 1.00 96.81 109 LEU A C 1
ATOM 867 O O . LEU A 1 109 ? 9.154 -9.339 -5.778 1.00 96.81 109 LEU A O 1
ATOM 871 N N . PHE A 1 110 ? 10.081 -7.719 -7.022 1.00 97.25 110 PHE A N 1
ATOM 872 C CA . PHE A 1 110 ? 8.891 -7.426 -7.834 1.00 97.25 110 PHE A CA 1
ATOM 873 C C . PHE A 1 110 ? 9.102 -7.646 -9.338 1.00 97.25 110 PHE A C 1
ATOM 875 O O . PHE A 1 110 ? 8.152 -7.524 -10.109 1.00 97.25 110 PHE A O 1
ATOM 882 N N . GLY A 1 111 ? 10.312 -8.015 -9.768 1.00 96.12 111 GLY A N 1
ATOM 883 C CA . GLY A 1 111 ? 10.645 -8.223 -11.177 1.00 96.12 111 GLY A CA 1
ATOM 884 C C . GLY A 1 111 ? 11.108 -6.952 -11.895 1.00 96.12 111 GLY A C 1
ATOM 885 O O . GLY A 1 111 ? 11.201 -5.869 -11.320 1.00 96.12 111 GLY A O 1
ATOM 886 N N . LYS A 1 112 ? 11.472 -7.092 -13.176 1.00 96.12 112 LYS A N 1
ATOM 887 C CA . LYS A 1 112 ? 11.983 -5.975 -13.985 1.00 96.12 112 LYS A CA 1
ATOM 888 C C . LYS A 1 112 ? 10.867 -4.956 -14.244 1.00 96.12 112 LYS A C 1
ATOM 890 O O . LYS A 1 112 ? 9.803 -5.328 -14.721 1.00 96.12 112 LYS A O 1
ATOM 895 N N . MET A 1 113 ? 11.159 -3.682 -13.996 1.00 95.94 113 MET A N 1
ATOM 896 C CA . MET A 1 113 ? 10.285 -2.538 -14.270 1.00 95.94 113 MET A CA 1
ATOM 897 C C . MET A 1 113 ? 11.110 -1.409 -14.897 1.00 95.94 113 MET A C 1
ATOM 899 O O . MET A 1 113 ? 12.310 -1.336 -14.612 1.00 95.94 113 MET A O 1
ATOM 903 N N . PRO A 1 114 ? 10.508 -0.540 -15.725 1.00 95.88 114 PRO A N 1
ATOM 904 C CA . PRO A 1 114 ? 11.177 0.661 -16.210 1.00 95.88 114 PRO A CA 1
ATOM 905 C C . PRO A 1 114 ? 11.433 1.655 -15.069 1.00 95.88 114 PRO A C 1
ATOM 907 O O . PRO A 1 114 ? 10.669 1.745 -14.104 1.00 95.88 114 PRO A O 1
ATOM 910 N N . MET A 1 115 ? 1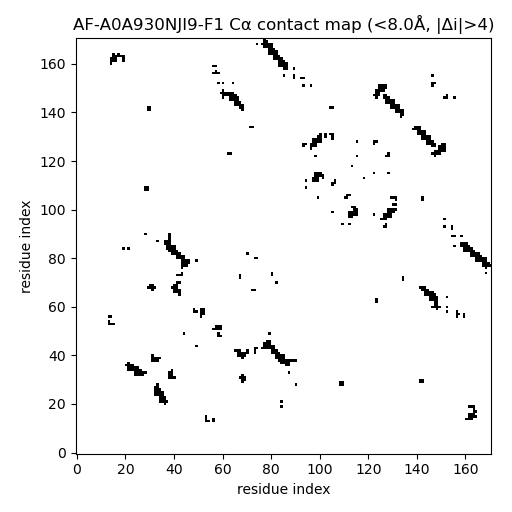2.508 2.427 -15.174 1.00 94.12 115 MET A N 1
ATOM 911 C CA . MET A 1 115 ? 12.761 3.583 -14.324 1.00 94.12 115 MET A CA 1
ATOM 912 C C . MET A 1 115 ? 11.770 4.701 -14.642 1.00 94.12 115 MET A C 1
ATOM 914 O O . MET A 1 115 ? 11.280 4.834 -15.763 1.00 94.12 115 MET A O 1
ATOM 918 N N . ASN A 1 116 ? 11.539 5.582 -13.670 1.00 85.69 116 ASN A N 1
ATOM 919 C CA . ASN A 1 116 ? 10.714 6.770 -13.889 1.00 85.69 116 ASN A CA 1
ATOM 920 C C . ASN A 1 116 ? 11.203 7.647 -15.064 1.00 85.69 116 ASN A C 1
ATOM 922 O O . ASN A 1 116 ? 10.395 8.251 -15.753 1.00 85.69 116 ASN A O 1
ATOM 926 N N . SER A 1 117 ? 12.516 7.710 -15.309 1.00 87.12 117 SER A N 1
ATOM 927 C CA . SER A 1 117 ? 13.106 8.462 -16.429 1.00 87.12 117 SER A CA 1
ATOM 928 C C . SER A 1 117 ? 12.883 7.820 -17.801 1.00 87.12 117 SER A C 1
ATOM 930 O O . SER A 1 117 ? 13.089 8.477 -18.814 1.00 87.12 117 SER A O 1
ATOM 932 N N . GLU A 1 118 ? 12.502 6.542 -17.843 1.00 88.19 118 GLU A N 1
ATOM 933 C CA . GLU A 1 118 ? 12.272 5.785 -19.080 1.00 88.19 118 GLU A CA 1
ATOM 934 C C . GLU A 1 118 ? 10.807 5.853 -19.535 1.00 88.19 118 GLU A C 1
ATOM 936 O O . GLU A 1 118 ? 10.475 5.395 -20.628 1.00 88.19 118 GLU A O 1
ATOM 941 N N . VAL A 1 119 ? 9.921 6.422 -18.713 1.00 85.12 119 VAL A N 1
ATOM 942 C CA . VAL A 1 119 ? 8.506 6.604 -19.039 1.00 85.12 119 VAL A CA 1
ATOM 943 C C . VAL A 1 119 ? 8.190 8.083 -19.233 1.00 85.12 119 VAL A C 1
ATOM 945 O O . VAL A 1 119 ? 8.643 8.945 -18.485 1.00 85.12 119 VAL A O 1
ATOM 948 N N . ALA A 1 120 ? 7.396 8.391 -20.256 1.00 80.75 120 ALA A N 1
ATOM 949 C CA . ALA A 1 120 ? 6.948 9.754 -20.499 1.00 80.75 120 ALA A CA 1
ATOM 950 C C . ALA A 1 120 ? 5.848 10.166 -19.506 1.00 80.75 120 ALA A C 1
ATOM 952 O O . ALA A 1 120 ? 4.968 9.377 -19.156 1.00 80.75 120 ALA A O 1
ATOM 953 N N . GLY A 1 121 ? 5.855 11.444 -19.123 1.00 82.81 121 GLY A N 1
ATOM 954 C CA . GLY A 1 121 ? 4.799 12.055 -18.319 1.00 82.81 121 GLY A CA 1
ATOM 955 C C . GLY A 1 121 ? 5.012 11.965 -16.807 1.00 82.81 121 GLY A C 1
ATOM 956 O O . GLY A 1 121 ? 6.036 11.513 -16.302 1.00 82.81 121 GLY A O 1
ATOM 957 N N . ASN A 1 122 ? 4.026 12.461 -16.062 1.00 85.94 122 ASN A N 1
ATOM 958 C CA . ASN A 1 122 ? 4.064 12.456 -14.605 1.00 85.94 122 ASN A CA 1
ATOM 959 C C . ASN A 1 122 ? 3.591 11.094 -14.076 1.00 85.94 122 ASN A C 1
ATOM 961 O O . ASN A 1 122 ? 2.392 10.797 -14.110 1.00 85.94 122 ASN A O 1
ATOM 965 N N . TRP A 1 123 ? 4.520 10.289 -13.552 1.00 90.62 123 TRP A N 1
ATOM 966 C CA . TRP A 1 123 ? 4.226 8.957 -13.012 1.00 90.62 123 TRP A CA 1
ATOM 967 C C . TRP A 1 123 ? 3.103 8.967 -11.975 1.00 90.62 123 TRP A C 1
ATOM 969 O O . TRP A 1 123 ? 2.276 8.062 -11.979 1.00 90.62 123 TRP A O 1
ATOM 979 N N . SER A 1 124 ? 3.000 10.017 -11.149 1.00 91.00 124 SER A N 1
ATOM 980 C CA . SER A 1 124 ? 1.976 10.103 -10.098 1.00 91.00 124 SER A CA 1
ATOM 981 C C . SER A 1 124 ? 0.542 10.096 -10.646 1.00 91.00 124 SER A C 1
ATOM 983 O O . SER A 1 124 ? -0.405 9.902 -9.888 1.00 91.00 124 SER A O 1
ATOM 985 N N . LYS A 1 125 ? 0.347 10.295 -11.956 1.00 92.50 125 LYS A N 1
ATOM 986 C CA . LYS A 1 125 ? -0.968 10.243 -12.611 1.00 92.50 125 LYS A CA 1
ATOM 987 C C . LYS A 1 125 ? -1.288 8.899 -13.275 1.00 92.50 125 LYS A C 1
ATOM 989 O O . LYS A 1 125 ? -2.463 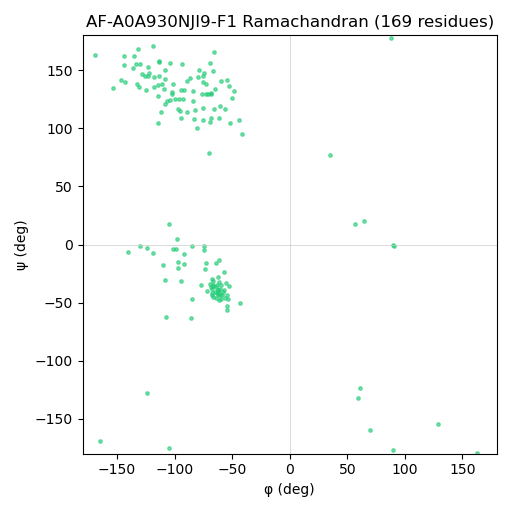8.629 -13.498 1.00 92.50 125 LYS A O 1
ATOM 994 N N . SER A 1 126 ? -0.300 8.063 -13.587 1.00 92.69 126 SER A N 1
ATOM 995 C CA . SER A 1 126 ? -0.506 6.876 -14.443 1.00 92.69 126 SER A CA 1
ATOM 996 C C . SER A 1 126 ? 0.251 5.617 -14.011 1.00 92.69 126 SER A C 1
ATOM 998 O O . SER A 1 126 ? 0.070 4.563 -14.610 1.00 92.69 126 SER A O 1
ATOM 1000 N N . LYS A 1 127 ? 1.126 5.694 -13.002 1.00 96.38 127 LYS A N 1
ATOM 1001 C CA . LYS A 1 127 ? 2.021 4.597 -12.616 1.00 96.38 127 LYS A CA 1
ATOM 1002 C C . LYS A 1 127 ? 2.026 4.378 -11.112 1.00 96.38 127 LYS A C 1
ATOM 1004 O O . LYS A 1 127 ? 1.784 5.300 -10.335 1.00 96.38 127 LYS A O 1
ATOM 1009 N N . ALA A 1 128 ? 2.360 3.155 -10.717 1.00 97.50 128 ALA A N 1
ATOM 1010 C CA . ALA A 1 128 ? 2.708 2.818 -9.343 1.00 97.50 128 ALA A CA 1
ATOM 1011 C C . ALA A 1 128 ? 4.232 2.849 -9.206 1.00 97.50 128 ALA A C 1
ATOM 1013 O O . ALA A 1 128 ? 4.932 2.175 -9.959 1.00 97.50 128 ALA A O 1
ATOM 1014 N N . ARG A 1 129 ? 4.776 3.624 -8.267 1.00 96.94 129 ARG A N 1
ATOM 1015 C CA . ARG A 1 129 ? 6.229 3.696 -8.071 1.00 96.94 129 ARG A CA 1
ATOM 1016 C C . ARG A 1 129 ? 6.668 2.776 -6.939 1.00 96.94 129 ARG A C 1
ATOM 1018 O O . ARG A 1 129 ? 6.319 3.001 -5.784 1.00 96.94 129 ARG A O 1
ATOM 1025 N N . PHE A 1 130 ? 7.480 1.782 -7.276 1.00 97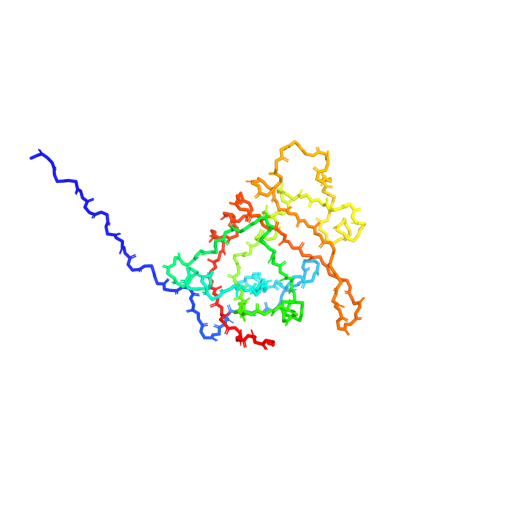.56 130 PHE A N 1
ATOM 1026 C CA . PHE A 1 130 ? 8.127 0.863 -6.346 1.00 97.56 130 PHE A CA 1
ATOM 1027 C C . PHE A 1 130 ? 9.471 1.457 -5.926 1.00 97.56 130 PHE A C 1
ATOM 1029 O O . PHE A 1 130 ? 10.369 1.638 -6.755 1.00 97.56 130 PHE A O 1
ATOM 1036 N N . LYS A 1 131 ? 9.594 1.802 -4.645 1.00 95.62 131 LYS A N 1
ATOM 1037 C CA . LYS A 1 131 ? 10.734 2.551 -4.106 1.00 95.62 131 LYS A CA 1
ATOM 1038 C C . LYS A 1 131 ? 11.276 1.873 -2.860 1.00 95.62 131 LYS A C 1
ATOM 1040 O O . LYS A 1 131 ? 10.503 1.478 -1.989 1.00 95.62 131 LYS A O 1
ATOM 1045 N N . VAL A 1 132 ? 12.597 1.766 -2.760 1.00 96.00 132 VAL A N 1
ATOM 1046 C CA . VAL A 1 132 ? 13.226 1.237 -1.546 1.00 96.00 132 VAL A CA 1
ATOM 1047 C C . VAL A 1 132 ? 13.199 2.291 -0.448 1.00 96.00 132 VAL A C 1
ATOM 1049 O O . VAL A 1 132 ? 13.629 3.424 -0.649 1.00 96.00 132 VAL A O 1
ATOM 1052 N N . GLU A 1 133 ? 12.730 1.891 0.726 1.00 94.81 133 GLU A N 1
ATOM 1053 C CA . GLU A 1 133 ? 12.686 2.709 1.929 1.00 94.81 133 GLU A CA 1
ATOM 1054 C C . GLU A 1 133 ? 13.394 1.988 3.079 1.00 94.81 133 GLU A C 1
ATOM 1056 O O . GLU A 1 133 ? 13.344 0.761 3.196 1.00 94.81 133 GLU A O 1
ATOM 1061 N N . THR A 1 134 ? 14.062 2.758 3.934 1.00 92.94 134 THR A N 1
ATOM 1062 C CA . THR A 1 134 ? 14.785 2.228 5.097 1.00 92.94 134 THR A CA 1
ATOM 1063 C C . THR A 1 134 ? 13.982 2.493 6.366 1.00 92.94 134 THR A C 1
ATOM 1065 O O . THR A 1 134 ? 13.681 3.647 6.687 1.00 92.94 134 THR A O 1
ATOM 1068 N N . LEU A 1 135 ? 13.673 1.445 7.134 1.00 87.94 135 LEU A N 1
ATOM 1069 C CA . LEU A 1 135 ? 13.132 1.594 8.484 1.00 87.94 135 LEU A CA 1
ATOM 1070 C C . LEU A 1 135 ? 14.185 2.238 9.378 1.00 87.94 135 LEU A C 1
ATOM 1072 O O . LEU A 1 135 ? 15.216 1.639 9.667 1.00 87.94 135 LEU A O 1
ATOM 1076 N N . ARG A 1 136 ? 13.895 3.434 9.891 1.00 82.81 136 ARG A N 1
ATOM 1077 C CA . ARG A 1 136 ? 14.824 4.168 10.767 1.00 82.81 136 ARG A CA 1
ATOM 1078 C C . ARG A 1 136 ? 15.137 3.440 12.076 1.00 82.81 136 ARG A C 1
ATOM 1080 O O . ARG A 1 136 ? 16.206 3.643 12.631 1.00 82.81 136 ARG A O 1
ATOM 1087 N N . THR A 1 137 ? 14.217 2.612 12.564 1.00 81.69 137 THR A N 1
ATOM 1088 C CA . THR A 1 137 ? 14.348 1.904 13.847 1.00 81.69 137 THR A CA 1
ATOM 1089 C C . THR A 1 137 ? 15.289 0.706 13.780 1.00 81.69 137 THR A C 1
ATOM 1091 O O . THR A 1 137 ? 15.978 0.424 14.751 1.00 81.69 137 THR A O 1
ATOM 1094 N N . THR A 1 138 ? 15.325 -0.000 12.649 1.00 87.19 138 THR A N 1
ATOM 1095 C CA . THR A 1 138 ? 16.089 -1.252 12.485 1.00 87.19 138 THR A CA 1
ATOM 1096 C C . THR A 1 138 ? 17.168 -1.168 11.411 1.00 87.19 138 THR A C 1
ATOM 1098 O O . THR A 1 138 ? 17.941 -2.105 11.245 1.00 87.19 138 THR A O 1
ATOM 1101 N N . ASN A 1 139 ? 17.207 -0.071 10.650 1.00 88.12 139 ASN A N 1
ATOM 1102 C CA . ASN A 1 139 ? 18.027 0.104 9.452 1.00 88.12 139 ASN A CA 1
ATOM 1103 C C . ASN A 1 139 ? 17.785 -0.967 8.363 1.00 88.12 139 ASN A C 1
ATOM 1105 O O . ASN A 1 139 ? 18.603 -1.149 7.458 1.00 88.12 139 ASN A O 1
ATOM 1109 N N . SER A 1 140 ? 16.657 -1.680 8.439 1.00 90.38 140 SER A N 1
ATOM 1110 C CA . SER A 1 140 ? 16.238 -2.653 7.428 1.00 90.38 140 SER A CA 1
ATOM 1111 C C . SER A 1 140 ? 15.634 -1.951 6.213 1.00 90.38 140 SER A C 1
ATOM 1113 O O . SER A 1 140 ? 15.065 -0.864 6.325 1.00 90.38 140 SER A O 1
ATOM 1115 N N . LYS A 1 141 ? 15.777 -2.562 5.035 1.00 95.19 141 LYS A N 1
ATOM 1116 C CA . LYS A 1 141 ? 15.217 -2.053 3.779 1.00 95.19 141 LYS A CA 1
ATOM 1117 C C . LYS A 1 141 ? 13.947 -2.816 3.437 1.00 95.19 141 LYS A C 1
ATOM 1119 O O . LYS A 1 141 ? 13.952 -4.037 3.512 1.00 95.19 141 LYS A O 1
ATOM 1124 N N . GLN A 1 142 ? 12.934 -2.093 2.982 1.00 95.94 142 GLN A N 1
ATOM 1125 C CA . GLN A 1 142 ? 11.719 -2.635 2.380 1.00 95.94 142 GLN A CA 1
ATOM 1126 C C . GLN A 1 142 ? 11.418 -1.897 1.072 1.00 95.94 142 GLN A C 1
ATOM 1128 O O . GLN A 1 142 ? 12.019 -0.860 0.784 1.00 95.94 142 GLN A O 1
ATOM 1133 N N . VAL A 1 143 ? 10.489 -2.411 0.271 1.00 97.75 143 VAL A N 1
ATOM 1134 C CA . VAL A 1 143 ? 9.993 -1.710 -0.924 1.00 97.75 143 VAL A CA 1
ATOM 1135 C C . VAL A 1 143 ? 8.578 -1.225 -0.655 1.00 97.75 143 VAL A C 1
ATOM 1137 O O . VAL A 1 143 ? 7.685 -2.026 -0.395 1.00 97.75 143 VAL A O 1
ATOM 1140 N N . ASN A 1 144 ? 8.379 0.084 -0.754 1.00 97.88 144 ASN A N 1
ATOM 1141 C CA . ASN A 1 144 ? 7.069 0.713 -0.684 1.00 97.88 144 ASN A CA 1
ATOM 1142 C C . ASN A 1 144 ? 6.482 0.896 -2.079 1.00 97.88 144 ASN A C 1
ATOM 1144 O O . ASN A 1 144 ? 7.214 1.057 -3.060 1.00 97.88 144 ASN A O 1
ATOM 1148 N N . ILE A 1 145 ? 5.153 0.961 -2.137 1.00 98.19 145 ILE A N 1
ATOM 1149 C CA . ILE A 1 145 ? 4.408 1.270 -3.355 1.00 98.19 145 ILE A CA 1
ATOM 1150 C C . ILE A 1 145 ? 3.754 2.642 -3.193 1.00 98.19 145 ILE A C 1
ATOM 1152 O O . ILE A 1 145 ? 2.864 2.838 -2.357 1.00 98.19 145 ILE A O 1
ATOM 1156 N N . ALA A 1 146 ? 4.209 3.601 -3.996 1.00 97.12 146 ALA A N 1
ATOM 1157 C CA . ALA A 1 146 ? 3.637 4.935 -4.100 1.00 97.12 146 ALA A CA 1
ATOM 1158 C C . ALA A 1 146 ? 2.592 4.989 -5.222 1.00 97.12 146 ALA A C 1
ATOM 1160 O O . ALA A 1 146 ? 2.868 4.621 -6.364 1.00 97.12 146 ALA A O 1
ATOM 1161 N N . LEU A 1 147 ? 1.380 5.421 -4.871 1.00 97.56 147 LEU A N 1
ATOM 1162 C CA . LEU A 1 147 ? 0.181 5.354 -5.714 1.00 97.56 147 LEU A CA 1
ATOM 1163 C C . LEU A 1 147 ? -0.100 6.663 -6.466 1.00 97.56 147 LEU A C 1
ATOM 1165 O O . LEU A 1 147 ? -0.926 6.695 -7.378 1.00 97.56 147 LEU A O 1
ATOM 1169 N N . GLY A 1 148 ? 0.540 7.759 -6.057 1.00 94.25 148 GLY A N 1
ATOM 1170 C CA . GLY A 1 148 ? 0.287 9.090 -6.594 1.00 94.25 148 GLY A CA 1
ATOM 1171 C C . GLY A 1 148 ? -1.170 9.527 -6.412 1.00 94.25 148 GLY A C 1
ATOM 1172 O O . GLY A 1 148 ? -1.741 9.435 -5.325 1.00 94.25 148 GLY A O 1
ATOM 1173 N N . GLN A 1 149 ? -1.770 10.031 -7.487 1.00 94.62 149 GLN A N 1
ATOM 1174 C CA . GLN A 1 149 ? -3.110 10.625 -7.521 1.00 94.62 149 GLN A CA 1
ATOM 1175 C C . GLN A 1 149 ? -4.002 10.074 -8.636 1.00 94.62 149 GLN A C 1
ATOM 1177 O O . GLN A 1 149 ? -5.123 10.552 -8.796 1.00 94.62 149 GLN A O 1
ATOM 1182 N N . GLY A 1 150 ? -3.497 9.157 -9.459 1.00 94.50 150 GLY A N 1
ATOM 1183 C CA . GLY A 1 150 ? -4.183 8.715 -10.669 1.00 94.50 150 GLY A CA 1
ATOM 1184 C C . GLY A 1 150 ? -4.410 7.214 -10.715 1.00 94.50 150 GLY A C 1
ATOM 1185 O O . GLY A 1 150 ? -4.981 6.639 -9.792 1.00 94.50 150 GLY A O 1
ATOM 1186 N N . GLU A 1 151 ? -3.992 6.583 -11.809 1.00 96.50 151 GLU A N 1
ATOM 1187 C CA . GLU A 1 151 ? -4.345 5.196 -12.133 1.00 96.50 151 GLU A CA 1
ATOM 1188 C C . GLU A 1 151 ? -4.024 4.192 -11.014 1.00 96.50 151 GLU A C 1
ATOM 1190 O O . GLU A 1 151 ? -4.903 3.432 -10.610 1.00 96.50 151 GLU A O 1
ATOM 1195 N N . ALA A 1 152 ? -2.825 4.251 -10.428 1.00 97.75 152 ALA A N 1
ATOM 1196 C CA . ALA A 1 152 ? -2.443 3.364 -9.327 1.00 97.75 152 ALA A CA 1
ATOM 1197 C C . ALA A 1 152 ? -3.318 3.547 -8.076 1.00 97.75 152 ALA A C 1
ATOM 1199 O O . ALA A 1 152 ? -3.717 2.570 -7.442 1.00 97.75 152 ALA A O 1
ATOM 1200 N N . LEU A 1 153 ? -3.682 4.788 -7.740 1.00 98.06 153 LEU A N 1
ATOM 1201 C CA . LEU A 1 153 ? -4.614 5.067 -6.649 1.00 98.06 153 LEU A CA 1
ATOM 1202 C C . LEU A 1 153 ? -6.031 4.564 -6.959 1.00 98.06 153 LEU A C 1
ATOM 1204 O O . LEU A 1 153 ? -6.730 4.099 -6.059 1.00 98.06 153 LEU A O 1
ATOM 1208 N N . ASN A 1 154 ? -6.464 4.633 -8.219 1.00 98.00 154 ASN A N 1
ATOM 1209 C CA . ASN A 1 154 ? -7.758 4.100 -8.638 1.00 98.00 154 ASN A CA 1
ATOM 1210 C C . ASN A 1 154 ? -7.810 2.576 -8.521 1.00 98.00 154 ASN A C 1
ATOM 1212 O O . ASN A 1 154 ? -8.781 2.068 -7.961 1.00 98.00 154 ASN A O 1
ATOM 1216 N N . ILE A 1 155 ? -6.767 1.875 -8.980 1.00 98.56 155 ILE A N 1
ATOM 1217 C CA . ILE A 1 155 ? -6.606 0.424 -8.800 1.00 98.56 155 ILE A CA 1
ATOM 1218 C C . ILE A 1 155 ? -6.699 0.081 -7.315 1.00 98.56 155 ILE A C 1
ATOM 1220 O O . ILE A 1 155 ? -7.562 -0.699 -6.914 1.00 98.56 155 ILE A O 1
ATOM 1224 N N . PHE A 1 156 ? -5.895 0.752 -6.483 1.00 98.44 156 PHE A N 1
ATOM 1225 C CA . PHE A 1 156 ? -5.920 0.545 -5.040 1.00 98.44 156 PHE A CA 1
ATOM 1226 C C . PHE A 1 156 ? -7.337 0.725 -4.478 1.00 98.44 156 PHE A C 1
ATOM 1228 O O . PHE A 1 156 ? -7.909 -0.202 -3.915 1.00 98.44 156 PHE A O 1
ATOM 1235 N N . ASN A 1 157 ? -7.965 1.880 -4.698 1.00 98.19 157 ASN A N 1
ATOM 1236 C CA . ASN A 1 157 ? -9.293 2.182 -4.160 1.00 98.19 157 ASN A CA 1
ATOM 1237 C C . ASN A 1 157 ? -10.391 1.209 -4.619 1.00 98.19 157 ASN A C 1
ATOM 1239 O O . ASN A 1 157 ? -11.321 0.920 -3.861 1.00 98.19 157 ASN A O 1
ATOM 1243 N N . ASN A 1 158 ? -10.306 0.710 -5.852 1.00 98.31 158 ASN A N 1
ATOM 1244 C CA . ASN A 1 158 ? -11.256 -0.263 -6.396 1.00 98.31 158 ASN A CA 1
ATOM 1245 C C . ASN A 1 158 ? -11.069 -1.668 -5.799 1.00 98.31 158 ASN A C 1
ATOM 1247 O O . ASN A 1 158 ? -12.016 -2.466 -5.793 1.00 98.31 158 ASN A O 1
ATOM 1251 N N . ASN A 1 159 ? -9.883 -1.940 -5.255 1.00 98.50 159 ASN A N 1
ATOM 1252 C CA . ASN A 1 159 ? -9.517 -3.221 -4.668 1.00 98.50 159 ASN A CA 1
ATOM 1253 C C . ASN A 1 159 ? -9.566 -3.247 -3.137 1.00 98.50 159 ASN A C 1
ATOM 1255 O O . ASN A 1 159 ? -9.400 -4.321 -2.566 1.00 98.50 159 ASN A O 1
ATOM 1259 N N . ILE A 1 160 ? -9.853 -2.127 -2.463 1.00 98.50 160 ILE A N 1
ATOM 1260 C CA . ILE A 1 160 ? -10.124 -2.131 -1.016 1.00 98.50 160 ILE A CA 1
ATOM 1261 C C . ILE A 1 160 ? -11.343 -3.023 -0.749 1.00 98.50 160 ILE A C 1
ATOM 1263 O O . ILE A 1 160 ? -12.442 -2.714 -1.226 1.00 98.50 160 ILE A O 1
ATOM 1267 N N . ILE A 1 161 ? -11.159 -4.084 0.036 1.00 98.00 161 ILE A N 1
ATOM 1268 C CA . ILE A 1 161 ? -12.253 -4.896 0.580 1.00 98.00 161 ILE A CA 1
ATOM 1269 C C . ILE A 1 161 ? -12.721 -4.241 1.877 1.00 98.00 161 ILE A C 1
ATOM 1271 O O . ILE A 1 161 ? -13.832 -3.720 1.935 1.00 98.00 161 ILE A O 1
ATOM 1275 N N . GLU A 1 162 ? -11.823 -4.179 2.858 1.00 98.38 162 GLU A N 1
ATOM 1276 C CA . GLU A 1 162 ? -12.052 -3.677 4.215 1.00 98.38 162 GLU A CA 1
ATOM 1277 C C . GLU A 1 162 ? -10.801 -2.947 4.712 1.00 98.38 162 GLU A C 1
ATOM 1279 O O . GLU A 1 162 ? -9.699 -3.122 4.179 1.00 98.38 162 GLU A O 1
ATOM 1284 N N . TYR A 1 163 ? -10.953 -2.131 5.747 1.00 98.50 163 TYR A N 1
ATOM 1285 C CA . TYR A 1 163 ? -9.830 -1.533 6.454 1.00 98.50 163 TYR A CA 1
ATOM 1286 C C . TYR A 1 163 ? -10.106 -1.413 7.949 1.00 98.50 163 TYR A C 1
ATOM 1288 O O . TYR A 1 163 ? -11.248 -1.319 8.388 1.00 98.50 163 TYR A O 1
ATOM 1296 N N . GLN A 1 164 ? -9.030 -1.385 8.726 1.00 98.31 164 GLN A N 1
ATOM 1297 C CA . GLN A 1 164 ? -9.049 -1.260 10.176 1.00 98.31 164 GLN A CA 1
ATOM 1298 C C . GLN A 1 164 ? -8.181 -0.072 10.587 1.00 98.31 164 GLN A C 1
ATOM 1300 O O . GLN A 1 164 ? -7.040 0.071 10.132 1.00 98.31 164 GLN A O 1
ATOM 1305 N N . LEU A 1 165 ? -8.703 0.776 11.473 1.00 98.31 165 LEU A N 1
ATOM 1306 C CA . LEU A 1 165 ? -7.879 1.751 12.178 1.00 98.31 165 LEU A CA 1
ATOM 1307 C C . LEU A 1 165 ? -7.076 1.023 13.258 1.00 98.31 165 LEU A C 1
ATOM 1309 O O . LEU A 1 165 ? -7.645 0.476 14.194 1.00 98.31 165 LEU A O 1
ATOM 1313 N N . ILE A 1 166 ? -5.752 1.050 13.147 1.00 98.12 166 ILE A N 1
ATOM 1314 C CA . ILE A 1 166 ? -4.861 0.369 14.090 1.00 98.12 166 ILE A CA 1
ATOM 1315 C C . ILE A 1 166 ? -4.583 1.240 15.310 1.00 98.12 166 ILE A C 1
ATOM 1317 O O . ILE A 1 166 ? -4.624 0.759 16.439 1.00 98.12 166 ILE A O 1
ATOM 1321 N N . LYS A 1 167 ? -4.248 2.517 15.089 1.00 97.50 167 LYS A N 1
ATOM 1322 C CA . LYS A 1 167 ? -4.043 3.511 16.152 1.00 97.50 167 LYS A CA 1
ATOM 1323 C C . LYS A 1 167 ? -3.940 4.927 15.591 1.00 97.50 167 LYS A C 1
ATOM 1325 O O . LYS A 1 167 ? -3.645 5.126 14.413 1.00 97.50 167 LYS A O 1
ATOM 1330 N N . ILE A 1 168 ? -4.109 5.905 16.477 1.00 97.94 168 ILE A N 1
ATOM 1331 C CA . ILE A 1 168 ? -3.819 7.318 16.221 1.00 97.94 168 ILE A CA 1
ATOM 1332 C C . ILE A 1 168 ? -2.454 7.635 16.835 1.00 97.94 168 ILE A C 1
ATOM 1334 O O . ILE A 1 168 ? -2.230 7.387 18.019 1.00 97.94 168 ILE A O 1
ATOM 1338 N N . ILE A 1 169 ? -1.540 8.167 16.030 1.00 96.75 169 ILE A N 1
ATOM 1339 C CA . ILE A 1 169 ? -0.172 8.514 16.417 1.00 96.75 169 ILE A CA 1
ATOM 1340 C C . ILE A 1 169 ? -0.089 10.031 16.522 1.00 96.75 169 ILE A C 1
ATOM 1342 O O . ILE A 1 169 ? -0.373 10.724 15.548 1.00 96.75 169 ILE A O 1
ATOM 1346 N N . LYS A 1 170 ? 0.313 10.523 17.693 1.00 92.69 170 LYS A N 1
ATOM 1347 C CA . LYS A 1 170 ? 0.625 11.930 17.969 1.00 92.69 170 LYS A CA 1
ATOM 1348 C C . LYS A 1 170 ? 2.095 11.999 18.376 1.00 92.69 170 LYS A C 1
ATOM 1350 O O . LYS A 1 170 ? 2.531 11.117 19.120 1.00 92.69 170 LYS A O 1
ATOM 1355 N N . LYS A 1 171 ? 2.848 12.963 17.853 1.00 79.50 171 LYS A N 1
ATOM 1356 C CA . LYS A 1 171 ? 4.266 13.158 18.177 1.00 79.50 171 LYS A CA 1
ATOM 1357 C C . LYS A 1 171 ? 4.482 14.428 18.978 1.00 79.50 171 LYS A C 1
ATOM 1359 O O . LYS A 1 171 ? 3.646 15.345 18.849 1.00 79.50 171 LYS A O 1
#